Protein AF-K9V0E5-F1 (afdb_monomer_lite)

pLDDT: mean 83.36, std 14.09, 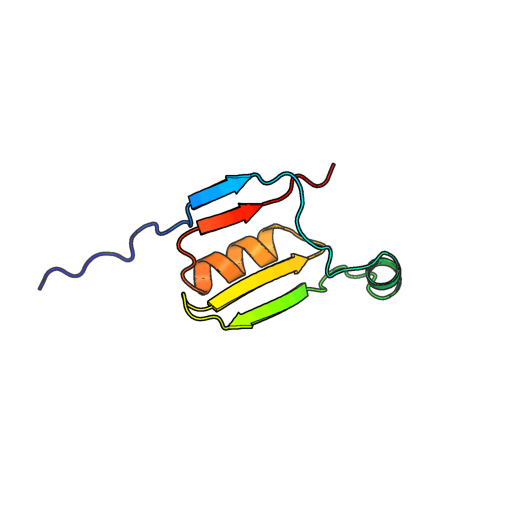range [38.25, 95.12]

Secondary structure (DSSP, 8-state):
---------PPEEEEES-----S-HHHHHH-TT---EEEEEEE-SS-EEEEEEESSHHHHHHHHHHTT-SEEEEE---

Structure (mmCIF, N/CA/C/O backbone):
data_AF-K9V0E5-F1
#
_entry.id   AF-K9V0E5-F1
#
loop_
_atom_site.group_PDB
_atom_site.id
_atom_site.type_symbol
_atom_site.label_atom_id
_atom_site.label_alt_id
_atom_site.label_comp_id
_atom_site.label_asym_id
_atom_site.label_entity_id
_atom_site.label_seq_id
_atom_site.pdbx_PDB_ins_code
_atom_site.Cartn_x
_atom_site.Cartn_y
_atom_site.Cartn_z
_atom_site.occupancy
_atom_site.B_iso_or_equiv
_atom_site.auth_seq_id
_atom_site.auth_comp_id
_atom_site.auth_asym_id
_atom_site.auth_atom_id
_atom_site.pdbx_PDB_model_num
ATOM 1 N N . MET A 1 1 ? -10.051 28.741 21.164 1.00 38.25 1 MET A N 1
ATOM 2 C CA . MET A 1 1 ? -9.862 28.065 19.865 1.00 38.25 1 MET A CA 1
ATOM 3 C C . MET A 1 1 ? -8.587 27.257 19.997 1.00 38.25 1 MET A C 1
ATOM 5 O O . MET A 1 1 ? -7.515 27.836 19.934 1.00 38.25 1 MET A O 1
ATOM 9 N N . ASN A 1 2 ? -8.702 25.973 20.344 1.00 39.34 2 ASN A N 1
ATOM 10 C CA . ASN A 1 2 ? -7.534 25.102 20.446 1.00 39.34 2 ASN A CA 1
ATOM 11 C C . ASN A 1 2 ? -7.232 24.603 19.042 1.00 39.34 2 ASN A C 1
ATOM 13 O O . ASN A 1 2 ? -7.855 23.652 18.574 1.00 39.34 2 ASN A O 1
ATOM 17 N N . ASP A 1 3 ? -6.329 25.314 18.381 1.00 45.84 3 ASP A N 1
ATOM 18 C CA . ASP A 1 3 ? -5.678 24.871 17.161 1.00 45.84 3 ASP A CA 1
ATOM 19 C C . ASP A 1 3 ? -4.841 23.646 17.546 1.00 45.84 3 ASP A C 1
ATOM 21 O O . ASP A 1 3 ? -3.769 23.760 18.147 1.00 45.84 3 ASP A O 1
ATOM 25 N N . LYS A 1 4 ? -5.411 22.448 17.370 1.00 45.88 4 LYS A N 1
ATOM 26 C CA . LYS A 1 4 ? -4.637 21.220 17.510 1.00 45.88 4 LYS A CA 1
ATOM 27 C C . LYS A 1 4 ? -3.610 21.272 16.388 1.00 45.88 4 LYS A C 1
ATOM 29 O O . LYS A 1 4 ? -3.979 21.142 15.226 1.00 45.88 4 LYS A O 1
ATOM 34 N N . SER A 1 5 ? -2.343 21.467 16.754 1.00 50.03 5 SER A N 1
ATOM 35 C CA . SER A 1 5 ? -1.191 21.176 15.901 1.00 50.03 5 SER A CA 1
ATOM 36 C C . SER A 1 5 ? -1.470 19.889 15.119 1.00 50.03 5 SER A C 1
ATOM 38 O O . SER A 1 5 ? -2.055 18.979 15.721 1.00 50.03 5 SER A O 1
ATOM 40 N N . PRO A 1 6 ? -1.118 19.793 13.822 1.00 50.16 6 PRO A N 1
ATOM 41 C CA . PRO A 1 6 ? -1.283 18.549 13.090 1.00 50.16 6 PRO A CA 1
ATOM 42 C C . PRO A 1 6 ? -0.455 17.532 13.859 1.00 50.16 6 PRO A C 1
ATOM 44 O O . PRO A 1 6 ? 0.768 17.629 13.911 1.00 50.16 6 PRO A O 1
ATOM 47 N N . LEU A 1 7 ? -1.148 16.674 14.603 1.00 49.25 7 LEU A N 1
ATOM 48 C CA . LEU A 1 7 ? -0.535 15.627 15.393 1.00 49.25 7 LEU A CA 1
ATOM 49 C C . LEU A 1 7 ? 0.426 14.889 14.466 1.00 49.25 7 LEU A C 1
ATOM 51 O O . LEU A 1 7 ? 0.109 14.715 13.286 1.00 49.25 7 LEU A O 1
ATOM 55 N N . ASP A 1 8 ? 1.567 14.474 15.011 1.00 57.72 8 ASP A N 1
ATOM 56 C CA . ASP A 1 8 ? 2.423 13.404 14.496 1.00 57.72 8 ASP A CA 1
ATOM 57 C C . ASP A 1 8 ? 1.581 12.128 14.276 1.00 57.72 8 ASP A C 1
ATOM 59 O O . ASP A 1 8 ? 1.714 11.126 14.977 1.00 57.72 8 ASP A O 1
ATOM 63 N N . ASN A 1 9 ? 0.643 12.165 13.334 1.00 62.69 9 ASN A N 1
ATOM 64 C CA . ASN A 1 9 ? -0.269 11.092 12.978 1.00 62.69 9 ASN A CA 1
ATOM 65 C C . ASN A 1 9 ? 0.468 10.186 11.999 1.00 62.69 9 ASN A C 1
ATOM 67 O O . ASN A 1 9 ? 0.065 10.001 10.853 1.00 62.69 9 ASN A O 1
ATOM 71 N N . HIS A 1 10 ? 1.599 9.657 12.451 1.00 72.00 10 HIS A N 1
ATOM 72 C CA . HIS A 1 10 ? 2.195 8.522 11.784 1.00 72.00 10 HIS A CA 1
ATOM 73 C C . HIS A 1 10 ? 1.256 7.326 11.992 1.00 72.00 10 HIS A C 1
ATOM 75 O O . HIS A 1 10 ? 0.900 7.038 13.142 1.00 72.00 10 HIS A O 1
ATOM 81 N N . PRO A 1 11 ? 0.830 6.644 10.916 1.00 84.12 11 PRO A N 1
ATOM 82 C CA . PRO A 1 11 ? -0.032 5.479 11.037 1.00 84.12 11 PRO A CA 1
ATOM 83 C C . PRO A 1 11 ? 0.615 4.428 11.934 1.00 84.12 11 PRO A C 1
ATOM 85 O O . PRO A 1 11 ? 1.837 4.220 11.906 1.00 84.12 11 PRO A O 1
ATOM 88 N N . LYS A 1 12 ? -0.207 3.707 12.699 1.00 90.06 12 LYS A N 1
ATOM 89 C CA . LYS A 1 12 ? 0.278 2.519 13.407 1.00 90.06 12 LYS A CA 1
ATOM 90 C C . LYS A 1 12 ? 0.787 1.522 12.378 1.00 90.06 12 LYS A C 1
ATOM 92 O O . LYS A 1 12 ? 0.105 1.229 11.407 1.00 90.06 12 LYS A O 1
ATOM 97 N N . THR A 1 13 ? 1.991 1.005 12.579 1.00 89.44 13 THR A N 1
ATOM 98 C CA . THR A 1 13 ? 2.546 -0.023 11.697 1.00 89.44 13 THR A CA 1
ATOM 99 C C . THR A 1 13 ? 2.276 -1.401 12.278 1.00 89.44 13 THR A C 1
ATOM 101 O O . THR A 1 13 ? 2.600 -1.658 13.440 1.00 89.44 13 THR A O 1
ATOM 104 N N . LYS A 1 14 ? 1.750 -2.301 11.451 1.00 92.00 14 LYS A N 1
ATOM 105 C CA . LYS A 1 14 ? 1.527 -3.706 11.793 1.00 92.00 14 LYS A CA 1
ATOM 106 C C . LYS A 1 14 ? 2.215 -4.593 10.764 1.00 92.00 14 LYS A C 1
ATOM 108 O O . LYS A 1 14 ? 1.996 -4.441 9.569 1.00 92.00 14 LYS A O 1
ATOM 113 N N . PHE A 1 15 ? 3.044 -5.526 11.217 1.00 91.50 15 PHE A N 1
ATOM 114 C CA . PHE A 1 15 ? 3.677 -6.483 10.314 1.00 91.50 15 PHE A CA 1
ATOM 115 C C . PHE A 1 15 ? 2.762 -7.681 10.075 1.00 91.50 15 PHE A C 1
ATOM 117 O O . PHE A 1 15 ? 2.256 -8.278 11.028 1.00 91.50 15 PHE A O 1
ATOM 124 N N . VAL A 1 16 ? 2.568 -8.034 8.809 1.00 92.44 16 VAL A N 1
ATOM 125 C CA . VAL A 1 16 ? 1.750 -9.171 8.382 1.00 92.44 16 VAL A CA 1
ATOM 126 C C . VAL A 1 16 ? 2.592 -10.162 7.591 1.00 92.44 16 VAL A C 1
ATOM 128 O O . VAL A 1 16 ? 3.594 -9.802 6.975 1.00 92.44 16 VAL A O 1
ATOM 131 N N . ALA A 1 17 ? 2.191 -11.431 7.630 1.00 90.06 17 ALA A N 1
ATOM 132 C CA . ALA A 1 17 ? 2.933 -12.505 6.976 1.00 90.06 17 ALA A CA 1
ATOM 133 C C . ALA A 1 17 ? 2.858 -12.436 5.445 1.00 90.06 17 ALA A C 1
ATOM 135 O O . ALA A 1 17 ? 3.760 -12.924 4.774 1.00 90.06 17 ALA A O 1
ATOM 136 N N . HIS A 1 18 ? 1.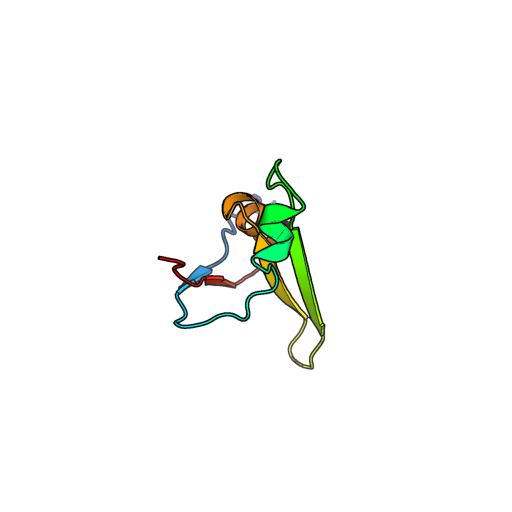776 -11.873 4.905 1.00 89.38 18 HIS A N 1
ATOM 137 C CA . HIS A 1 18 ? 1.520 -11.847 3.474 1.00 89.38 18 HIS A CA 1
ATOM 138 C C . HIS A 1 18 ? 0.643 -10.650 3.100 1.00 89.38 18 HIS A C 1
ATOM 140 O O . HIS A 1 18 ? -0.399 -10.434 3.722 1.00 89.38 18 HIS A O 1
ATOM 146 N N . LEU A 1 19 ? 1.031 -9.938 2.044 1.00 90.25 19 LEU A N 1
ATOM 147 C CA . LEU A 1 19 ? 0.190 -9.005 1.297 1.00 90.25 19 LEU A CA 1
ATOM 148 C C . LEU A 1 19 ? 0.207 -9.422 -0.181 1.00 90.25 19 LEU A C 1
ATOM 150 O O . LEU A 1 19 ? 1.224 -9.940 -0.632 1.00 90.25 19 LEU A O 1
ATOM 154 N N . PRO A 1 20 ? -0.891 -9.236 -0.934 1.00 89.44 20 PRO A N 1
ATOM 155 C CA . PRO A 1 20 ? -0.877 -9.479 -2.372 1.00 89.44 20 PRO A CA 1
ATOM 156 C C . PRO A 1 20 ? 0.134 -8.569 -3.081 1.00 89.44 20 PRO A C 1
ATOM 158 O O . PRO A 1 20 ? 0.073 -7.350 -2.924 1.00 89.44 20 PRO A O 1
ATOM 161 N N . ASP A 1 21 ? 1.009 -9.149 -3.899 1.00 89.69 21 ASP A N 1
ATOM 162 C CA . ASP A 1 21 ? 1.896 -8.377 -4.770 1.00 89.69 21 ASP A CA 1
ATOM 163 C C . ASP A 1 21 ? 1.082 -7.725 -5.898 1.00 89.69 21 ASP A C 1
ATOM 165 O O . ASP A 1 21 ? 0.284 -8.383 -6.580 1.00 89.69 21 ASP A O 1
ATOM 169 N N . LEU A 1 22 ? 1.277 -6.423 -6.117 1.00 91.88 22 LEU A N 1
ATOM 170 C CA . LEU A 1 22 ? 0.668 -5.705 -7.243 1.00 91.88 22 LEU A CA 1
ATOM 171 C C . LEU A 1 22 ? 1.678 -5.467 -8.370 1.00 91.88 22 LEU A C 1
ATOM 173 O O . LEU A 1 22 ? 1.271 -5.316 -9.531 1.00 91.88 22 LEU A O 1
ATOM 177 N N . ILE A 1 23 ? 2.968 -5.391 -8.033 1.00 90.12 23 ILE A N 1
ATOM 178 C CA . ILE A 1 23 ? 4.104 -5.271 -8.945 1.00 90.12 23 ILE A CA 1
ATOM 179 C C . ILE A 1 23 ? 4.668 -6.665 -9.223 1.00 90.12 23 ILE A C 1
ATOM 181 O O . ILE A 1 23 ? 4.931 -7.454 -8.325 1.00 90.12 23 ILE A O 1
ATOM 185 N N . THR A 1 24 ? 4.865 -6.950 -10.504 1.00 89.25 24 THR A N 1
ATOM 186 C CA . THR A 1 24 ? 5.404 -8.224 -11.006 1.00 89.25 24 THR A CA 1
ATOM 187 C C . THR A 1 24 ? 6.876 -8.093 -11.393 1.00 89.25 24 THR A C 1
ATOM 189 O O . THR A 1 24 ? 7.378 -6.980 -11.556 1.00 89.25 24 THR A O 1
ATOM 192 N N . GLU A 1 25 ? 7.582 -9.206 -11.602 1.00 88.31 25 GLU A N 1
ATOM 193 C CA . GLU A 1 25 ? 8.965 -9.181 -12.106 1.00 88.31 25 GLU A CA 1
ATOM 194 C C . GLU A 1 25 ? 9.062 -8.439 -13.453 1.00 88.31 25 GLU A C 1
ATOM 196 O O . GLU A 1 25 ? 9.957 -7.616 -13.668 1.00 88.31 25 GLU A O 1
ATOM 201 N N . GLU A 1 26 ? 8.084 -8.634 -14.336 1.00 89.19 26 GLU A N 1
ATOM 202 C CA . GLU A 1 26 ? 8.007 -7.952 -15.626 1.00 89.19 26 GLU A CA 1
ATOM 203 C C . GLU A 1 26 ? 7.914 -6.428 -15.473 1.00 89.19 26 GLU A C 1
ATOM 205 O O . GLU A 1 26 ? 8.446 -5.677 -16.298 1.00 89.19 26 GLU A O 1
ATOM 210 N N . ASP A 1 27 ? 7.284 -5.945 -14.399 1.00 87.62 27 ASP A N 1
ATOM 211 C CA . ASP A 1 27 ? 7.224 -4.518 -14.103 1.00 87.62 27 ASP A CA 1
ATOM 212 C C . ASP A 1 27 ? 8.603 -3.939 -13.768 1.00 87.62 27 ASP A C 1
ATOM 214 O O . ASP A 1 27 ? 8.881 -2.804 -14.173 1.00 87.62 27 ASP A O 1
ATOM 218 N N . TYR A 1 28 ? 9.468 -4.694 -13.081 1.00 83.50 28 TYR A N 1
ATOM 219 C CA . TYR A 1 28 ? 10.852 -4.287 -12.806 1.00 83.50 28 TYR A CA 1
ATOM 220 C C . TYR A 1 28 ? 11.662 -4.171 -14.095 1.00 83.50 28 TYR A C 1
ATOM 222 O O . TYR A 1 28 ? 12.342 -3.165 -14.309 1.00 83.50 28 TYR A O 1
ATOM 230 N N . LEU A 1 29 ? 11.540 -5.158 -14.984 1.00 88.75 29 LEU A N 1
ATOM 231 C CA . LEU A 1 29 ? 12.257 -5.172 -16.261 1.00 88.75 29 LEU A CA 1
ATOM 232 C C . LEU A 1 29 ? 11.816 -4.029 -17.186 1.00 88.75 29 LEU A C 1
ATOM 234 O O . LEU A 1 29 ? 12.641 -3.430 -17.877 1.00 88.75 29 LEU A O 1
ATOM 238 N N . ALA A 1 30 ? 10.525 -3.692 -17.178 1.00 87.69 30 ALA A N 1
ATOM 239 C CA . ALA A 1 30 ? 9.972 -2.636 -18.021 1.00 87.69 30 ALA A CA 1
ATOM 240 C C . ALA A 1 30 ? 10.259 -1.209 -17.512 1.00 87.69 30 ALA A C 1
ATOM 242 O O . ALA A 1 30 ? 10.095 -0.252 -18.269 1.00 87.69 30 ALA A O 1
ATOM 243 N N . ASN A 1 31 ? 10.662 -1.037 -16.246 1.00 81.88 31 ASN A N 1
ATOM 244 C CA . ASN A 1 31 ? 10.828 0.277 -15.617 1.00 81.88 31 ASN A CA 1
ATOM 245 C C . ASN A 1 31 ? 12.227 0.419 -15.002 1.00 81.88 31 ASN A C 1
ATOM 247 O O . ASN A 1 31 ? 12.365 0.381 -13.779 1.00 81.88 31 ASN A O 1
ATOM 251 N N . PRO A 1 32 ? 13.274 0.655 -15.815 1.00 78.31 32 PRO A N 1
ATOM 252 C CA . PRO A 1 32 ? 14.653 0.713 -15.328 1.00 78.31 32 PRO A CA 1
ATOM 253 C C . PRO A 1 32 ? 14.907 1.848 -14.324 1.00 78.31 32 PRO A C 1
ATOM 255 O O . PRO A 1 32 ? 15.857 1.784 -13.552 1.00 78.31 32 PRO A O 1
ATOM 258 N N . GLN A 1 33 ? 14.061 2.884 -14.294 1.00 83.12 33 GLN A N 1
ATOM 259 C CA . GLN A 1 33 ? 14.130 3.952 -13.289 1.00 83.12 33 GLN A CA 1
ATOM 260 C C . GLN A 1 33 ? 13.463 3.580 -11.955 1.00 83.12 33 GLN A C 1
ATOM 262 O O . GLN A 1 33 ? 13.555 4.359 -11.012 1.00 83.12 33 GLN A O 1
ATOM 267 N N . GLN A 1 34 ? 12.759 2.446 -11.888 1.00 81.56 34 GLN A N 1
ATOM 268 C CA . GLN A 1 34 ? 12.127 1.880 -10.691 1.00 81.56 34 GLN A CA 1
ATOM 269 C C . GLN A 1 34 ? 11.118 2.793 -9.966 1.00 81.56 34 GLN A C 1
ATOM 271 O O . GLN A 1 34 ? 10.795 2.598 -8.803 1.00 81.56 34 GLN A O 1
ATOM 276 N N . LYS A 1 35 ? 10.558 3.800 -10.646 1.00 80.19 35 LYS A N 1
ATOM 277 C CA . LYS A 1 35 ? 9.619 4.772 -10.044 1.00 80.19 35 LYS A CA 1
ATOM 278 C C . LYS A 1 35 ? 8.151 4.331 -10.073 1.00 80.19 35 LYS A C 1
ATOM 280 O O . LYS A 1 35 ? 7.261 5.163 -9.910 1.00 80.19 35 LYS A O 1
ATOM 285 N N . LYS A 1 36 ? 7.874 3.057 -10.353 1.00 86.12 36 LYS A N 1
ATOM 286 C CA . LYS A 1 36 ? 6.503 2.575 -10.524 1.00 86.12 36 LYS A CA 1
ATOM 287 C C . LYS A 1 36 ? 5.850 2.329 -9.166 1.00 86.12 36 LYS A C 1
ATOM 289 O O . LYS A 1 36 ? 6.421 1.654 -8.318 1.00 86.12 36 LYS A O 1
ATOM 294 N N . ILE A 1 37 ? 4.637 2.853 -9.018 1.00 88.56 37 ILE A N 1
ATOM 295 C CA . ILE A 1 37 ? 3.743 2.602 -7.891 1.00 88.56 37 ILE A CA 1
ATOM 296 C C . ILE A 1 37 ? 2.457 2.007 -8.458 1.00 88.56 37 ILE A C 1
ATOM 298 O O . ILE A 1 37 ? 1.938 2.499 -9.466 1.00 88.56 37 ILE A O 1
ATOM 302 N N . ARG A 1 38 ? 1.937 0.961 -7.820 1.00 92.12 38 ARG A N 1
ATOM 303 C CA . ARG A 1 38 ? 0.59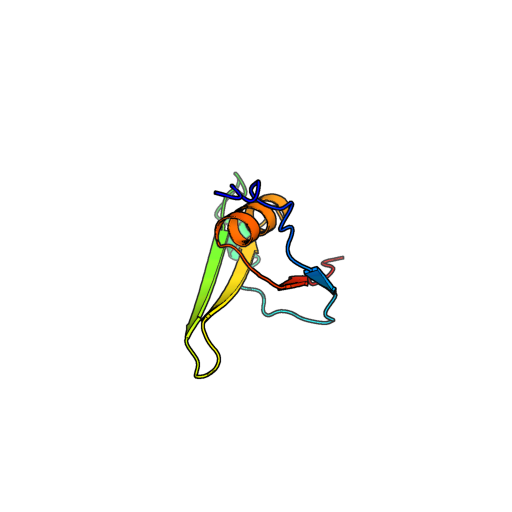8 0.431 -8.082 1.00 92.12 38 ARG A CA 1
ATOM 304 C C . ARG A 1 38 ? -0.223 0.522 -6.806 1.00 92.12 38 ARG A C 1
ATOM 306 O O . ARG A 1 38 ? 0.280 0.276 -5.716 1.00 92.12 38 ARG A O 1
ATOM 313 N N . VAL A 1 39 ? -1.483 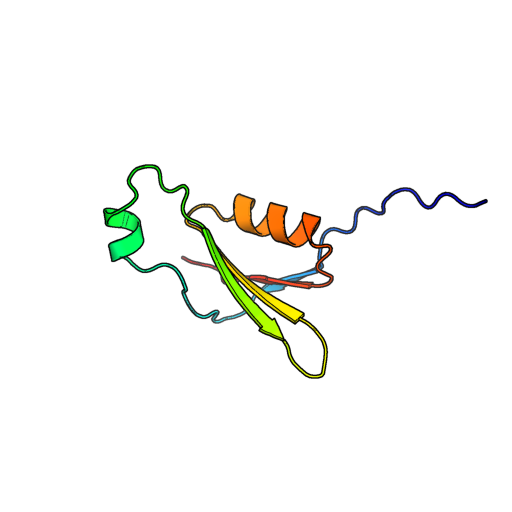0.906 -6.964 1.00 92.69 39 VAL A N 1
ATOM 314 C CA . VAL A 1 39 ? -2.422 1.046 -5.856 1.00 92.69 39 VAL A CA 1
ATOM 315 C C . VAL A 1 39 ? -3.700 0.313 -6.217 1.00 92.69 39 VAL A C 1
ATOM 317 O O . VAL A 1 39 ? -4.249 0.520 -7.301 1.00 92.69 39 VAL A O 1
ATOM 320 N N . GLN A 1 40 ? -4.174 -0.522 -5.303 1.00 94.50 40 GLN A N 1
ATOM 321 C CA . GLN A 1 40 ? -5.507 -1.096 -5.339 1.00 94.50 40 GLN A CA 1
ATOM 322 C C . GLN A 1 40 ? -6.346 -0.422 -4.257 1.00 94.50 40 GLN A C 1
ATOM 324 O O . GLN A 1 40 ? -5.958 -0.388 -3.093 1.00 94.50 40 GLN A O 1
ATOM 329 N N . ILE A 1 41 ? -7.494 0.118 -4.657 1.00 93.88 41 ILE A N 1
ATOM 330 C CA . ILE A 1 41 ? -8.453 0.746 -3.751 1.00 93.88 41 ILE A CA 1
ATOM 331 C C . ILE A 1 41 ? -9.680 -0.153 -3.699 1.00 93.88 41 ILE A C 1
ATOM 333 O O . ILE A 1 41 ? -10.280 -0.438 -4.739 1.00 93.88 41 ILE A O 1
ATOM 337 N N . ASN A 1 42 ? -10.044 -0.593 -2.501 1.00 94.50 42 ASN A N 1
ATOM 338 C CA . ASN A 1 42 ? -11.241 -1.381 -2.255 1.00 94.50 42 ASN A CA 1
ATOM 339 C C . ASN A 1 42 ? -12.187 -0.592 -1.349 1.00 94.50 42 ASN A C 1
ATOM 341 O O . ASN A 1 42 ? -11.778 -0.099 -0.304 1.00 94.50 42 ASN A O 1
ATOM 345 N N . ILE A 1 43 ? -13.449 -0.466 -1.752 1.00 95.12 43 ILE A N 1
ATOM 346 C CA . ILE A 1 43 ? -14.478 0.208 -0.956 1.00 95.12 43 ILE A CA 1
ATOM 347 C C . ILE A 1 43 ? -15.405 -0.869 -0.411 1.00 95.12 43 ILE A C 1
ATOM 349 O O . ILE A 1 43 ? -15.962 -1.658 -1.178 1.00 95.12 43 ILE A O 1
ATOM 353 N N . ASN A 1 44 ? -15.566 -0.902 0.905 1.00 92.69 44 ASN A N 1
ATOM 354 C CA . ASN A 1 44 ? -16.357 -1.901 1.612 1.00 92.69 44 ASN A CA 1
ATOM 355 C C . ASN A 1 44 ? -17.299 -1.219 2.635 1.00 92.69 44 ASN A C 1
ATOM 357 O O . ASN A 1 44 ? -17.417 0.006 2.670 1.00 92.69 44 ASN A O 1
ATOM 361 N N . ASN A 1 45 ? -18.011 -2.005 3.450 1.00 94.88 45 ASN A N 1
ATOM 362 C CA . ASN A 1 45 ? -18.969 -1.471 4.431 1.00 94.88 45 ASN A CA 1
ATOM 363 C C . ASN A 1 45 ? -18.308 -0.793 5.651 1.00 94.88 45 ASN A C 1
ATOM 365 O O . ASN A 1 45 ? -18.992 -0.095 6.395 1.00 94.88 45 ASN A O 1
ATOM 369 N N . GLU A 1 46 ? -17.016 -1.021 5.872 1.00 90.81 46 GLU A N 1
ATOM 370 C CA . GLU A 1 46 ? -16.206 -0.471 6.967 1.00 90.81 46 GLU A CA 1
ATOM 371 C C . GLU A 1 46 ? -15.442 0.790 6.535 1.00 90.81 46 GLU A C 1
ATOM 373 O O . GLU A 1 46 ? -15.090 1.616 7.375 1.00 90.81 46 GLU A O 1
ATOM 378 N N . GLY A 1 47 ? -15.242 0.983 5.227 1.00 91.00 47 GLY A N 1
ATOM 379 C CA . GLY A 1 47 ? -14.601 2.165 4.668 1.00 91.00 47 GLY A CA 1
ATOM 380 C C . GLY A 1 47 ? -13.844 1.883 3.374 1.00 91.00 47 GLY A C 1
ATOM 381 O O . GLY A 1 47 ? -14.368 1.263 2.445 1.00 91.00 47 GLY A O 1
ATOM 382 N N . VAL A 1 48 ? -12.621 2.409 3.297 1.00 91.94 48 VAL A N 1
ATOM 383 C CA . VAL A 1 48 ? -11.740 2.303 2.131 1.00 91.94 48 VAL A CA 1
ATOM 384 C C . VAL A 1 48 ? -10.438 1.633 2.547 1.00 91.94 48 VAL A C 1
ATOM 386 O O . VAL A 1 48 ? -9.703 2.187 3.361 1.00 91.94 48 VAL A O 1
ATOM 389 N N . ASP A 1 49 ? -10.128 0.496 1.929 1.00 91.88 49 ASP A N 1
ATOM 390 C CA . ASP A 1 49 ? -8.822 -0.149 2.039 1.00 91.88 49 ASP A CA 1
ATOM 391 C C . ASP A 1 49 ? -7.953 0.271 0.855 1.00 91.88 49 ASP A C 1
ATOM 393 O O . ASP A 1 49 ? -8.393 0.257 -0.301 1.00 91.88 49 ASP A O 1
ATOM 397 N N . VAL A 1 50 ? -6.695 0.607 1.132 1.00 93.00 50 VAL A N 1
ATOM 398 C CA . VAL A 1 50 ? -5.717 0.951 0.101 1.00 93.00 50 VAL A CA 1
ATOM 399 C C . VAL A 1 50 ? -4.505 0.039 0.241 1.00 93.00 50 VAL A C 1
ATOM 401 O O . VAL A 1 50 ? -3.747 0.144 1.202 1.00 93.00 50 VAL A O 1
ATOM 404 N N . LEU A 1 51 ? -4.298 -0.829 -0.748 1.00 93.25 51 LEU A N 1
ATOM 405 C CA . LEU A 1 51 ? -3.087 -1.634 -0.873 1.00 93.25 51 LEU A CA 1
ATOM 406 C C . LEU A 1 51 ? -2.140 -0.944 -1.854 1.00 93.25 51 LEU A C 1
ATOM 408 O O . LEU A 1 51 ? -2.500 -0.696 -3.005 1.00 93.25 51 LEU A O 1
ATOM 412 N N . GLY A 1 52 ? -0.941 -0.610 -1.387 1.00 92.56 52 GLY A N 1
ATOM 413 C CA . GLY A 1 52 ? 0.089 0.046 -2.183 1.00 92.56 52 GLY A CA 1
ATOM 414 C C . GLY A 1 52 ? 1.313 -0.841 -2.351 1.00 92.56 52 GLY A C 1
ATOM 415 O O . GLY A 1 52 ? 1.795 -1.412 -1.378 1.00 92.56 52 GLY A O 1
ATOM 416 N N . ASP A 1 53 ? 1.836 -0.893 -3.570 1.00 92.00 53 ASP A N 1
ATOM 417 C CA . ASP A 1 53 ? 3.062 -1.608 -3.907 1.00 92.00 53 ASP A CA 1
ATOM 418 C C . ASP A 1 53 ? 3.990 -0.699 -4.723 1.00 92.00 53 ASP A C 1
ATOM 420 O O . ASP A 1 53 ? 3.552 0.068 -5.592 1.00 92.00 53 ASP A O 1
ATOM 424 N N . SER A 1 54 ? 5.275 -0.740 -4.399 1.00 90.62 54 SER A N 1
ATOM 425 C CA . SER A 1 54 ? 6.305 0.126 -4.960 1.00 90.62 54 SER A CA 1
ATOM 426 C C . SER A 1 54 ? 7.666 -0.534 -4.837 1.00 90.62 54 SER A C 1
ATOM 428 O O . SER A 1 54 ? 8.014 -1.090 -3.799 1.00 90.62 54 SER A O 1
ATOM 430 N N . MET A 1 55 ? 8.506 -0.314 -5.845 1.00 88.94 55 MET A N 1
ATOM 431 C CA . MET A 1 55 ? 9.923 -0.693 -5.796 1.00 88.94 55 MET A CA 1
ATOM 432 C C . MET A 1 55 ? 10.705 0.102 -4.733 1.00 88.94 55 MET A C 1
ATOM 434 O O . MET A 1 55 ? 11.815 -0.268 -4.358 1.00 88.94 55 MET A O 1
ATOM 438 N N . TYR A 1 56 ? 10.114 1.188 -4.226 1.00 86.94 56 TYR A N 1
ATOM 439 C CA . TYR A 1 56 ? 10.629 1.992 -3.128 1.00 86.94 56 TYR A CA 1
ATOM 440 C C . TYR A 1 56 ? 9.580 2.140 -2.021 1.00 86.94 56 TYR A C 1
ATOM 442 O O . TYR A 1 56 ? 8.612 2.893 -2.169 1.00 86.94 56 TYR A O 1
ATOM 450 N N . ALA A 1 57 ? 9.808 1.477 -0.884 1.00 82.62 57 ALA A N 1
ATOM 451 C CA . ALA A 1 57 ? 8.883 1.458 0.255 1.00 82.62 57 ALA A CA 1
ATOM 452 C C . ALA A 1 57 ? 8.509 2.862 0.771 1.00 82.62 57 ALA A C 1
ATOM 454 O O . ALA A 1 57 ? 7.339 3.139 1.028 1.00 82.62 57 ALA A O 1
ATOM 455 N N . HIS A 1 58 ? 9.479 3.784 0.835 1.00 85.50 58 HIS A N 1
ATOM 456 C CA . HIS A 1 58 ? 9.263 5.145 1.345 1.00 85.50 58 HIS A CA 1
ATOM 457 C C . HIS A 1 58 ? 8.213 5.946 0.551 1.00 85.50 58 HIS A C 1
ATOM 459 O O . HIS A 1 58 ? 7.602 6.865 1.100 1.00 85.50 58 HIS A O 1
ATOM 465 N N . LEU A 1 59 ? 7.981 5.610 -0.727 1.00 87.12 59 LEU A N 1
ATOM 466 C CA . LEU A 1 59 ? 6.958 6.263 -1.549 1.00 87.12 59 LEU A CA 1
ATOM 467 C C . LEU A 1 59 ? 5.544 5.873 -1.098 1.00 87.12 59 LEU A C 1
ATOM 469 O O . LEU A 1 59 ? 4.679 6.742 -1.003 1.00 87.12 59 LEU A O 1
ATOM 473 N N . ILE A 1 60 ? 5.325 4.594 -0.771 1.00 88.94 60 ILE A N 1
ATOM 474 C CA . ILE A 1 60 ? 4.046 4.109 -0.234 1.00 88.94 60 ILE A CA 1
ATOM 475 C C . ILE A 1 60 ? 3.813 4.670 1.161 1.00 88.94 60 ILE A C 1
ATOM 477 O O . ILE A 1 60 ? 2.740 5.194 1.431 1.00 88.94 60 ILE A O 1
ATOM 481 N N . GLU A 1 61 ? 4.823 4.633 2.030 1.00 85.25 61 GLU A N 1
ATOM 482 C CA . GLU A 1 61 ? 4.711 5.163 3.395 1.00 85.25 61 GLU A CA 1
ATOM 483 C C . GLU A 1 61 ? 4.329 6.650 3.405 1.00 85.25 61 GLU A C 1
ATOM 485 O O . GLU A 1 61 ? 3.435 7.070 4.147 1.00 85.25 61 GLU A O 1
ATOM 490 N N . SER A 1 62 ? 4.965 7.440 2.532 1.00 86.50 62 SER A N 1
ATOM 491 C CA . SER A 1 62 ? 4.665 8.866 2.379 1.00 86.50 62 SER A CA 1
ATOM 492 C C . SER A 1 62 ? 3.242 9.089 1.864 1.00 86.50 62 SER A C 1
ATOM 494 O O . SER A 1 62 ? 2.535 9.949 2.389 1.00 86.50 62 SER A O 1
ATOM 496 N N . LEU A 1 63 ? 2.804 8.297 0.878 1.00 87.88 63 LEU A N 1
ATOM 497 C CA . LEU A 1 63 ? 1.446 8.364 0.337 1.00 87.88 63 LEU A CA 1
ATOM 498 C C . LEU A 1 63 ? 0.397 8.014 1.401 1.00 87.88 63 LEU A C 1
ATOM 500 O O . LEU A 1 63 ? -0.542 8.781 1.593 1.00 87.88 63 LEU A O 1
ATOM 504 N N . MET A 1 64 ? 0.565 6.907 2.128 1.00 89.31 64 MET A N 1
ATOM 505 C CA . MET A 1 64 ? -0.393 6.480 3.158 1.00 89.31 64 MET A CA 1
ATOM 506 C C . MET A 1 64 ? -0.483 7.483 4.311 1.00 89.31 64 MET A C 1
ATOM 508 O O . MET A 1 64 ? -1.573 7.754 4.811 1.00 89.31 64 MET A O 1
ATOM 512 N N . THR A 1 65 ? 0.642 8.101 4.682 1.00 87.75 65 THR A N 1
ATOM 513 C CA . THR A 1 65 ? 0.657 9.182 5.680 1.00 87.75 65 THR A CA 1
ATOM 514 C C . THR A 1 65 ? -0.130 10.400 5.187 1.00 87.75 65 THR A C 1
ATOM 516 O O . THR A 1 65 ? -0.939 10.952 5.927 1.00 87.75 65 THR A O 1
ATOM 519 N N . GLN A 1 66 ? 0.049 10.805 3.923 1.00 89.25 66 GLN A N 1
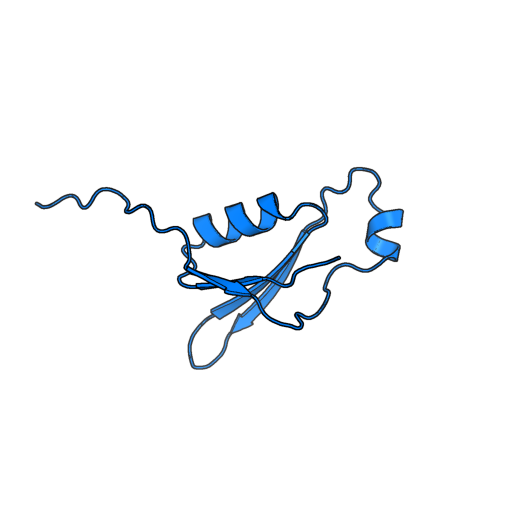ATOM 520 C CA . GLN A 1 66 ? -0.692 11.929 3.330 1.00 89.25 66 GLN A CA 1
ATOM 521 C C . GLN A 1 66 ? -2.193 11.652 3.185 1.00 89.25 66 GLN A C 1
ATOM 523 O O . GLN A 1 66 ? -2.996 12.574 3.310 1.00 89.25 66 GLN A O 1
ATOM 528 N N . LEU A 1 67 ? -2.570 10.395 2.943 1.00 88.25 67 LEU A N 1
ATOM 529 C CA . LEU A 1 67 ? -3.966 9.958 2.907 1.00 88.25 67 LEU A CA 1
ATOM 530 C C . LEU A 1 67 ? -4.606 9.887 4.303 1.00 88.25 67 LEU A C 1
ATOM 532 O O . LEU A 1 67 ? -5.819 9.720 4.398 1.00 88.25 67 LEU A O 1
ATOM 536 N N . GLY A 1 68 ? -3.820 10.044 5.373 1.00 88.25 68 GLY A N 1
ATOM 537 C CA . GLY A 1 68 ? -4.313 10.012 6.746 1.00 88.25 68 GLY A CA 1
ATOM 538 C C . GLY A 1 68 ? -4.684 8.608 7.218 1.00 88.25 68 GLY A C 1
ATOM 539 O O . GLY A 1 68 ? -5.638 8.466 7.978 1.00 88.25 68 GLY A O 1
ATOM 540 N N . ALA A 1 69 ? -3.962 7.579 6.758 1.00 88.69 69 ALA A N 1
ATOM 541 C CA . ALA A 1 69 ? -4.174 6.210 7.216 1.00 88.69 69 ALA A CA 1
ATOM 542 C C . ALA A 1 69 ? -4.035 6.109 8.747 1.00 88.69 69 ALA A C 1
ATO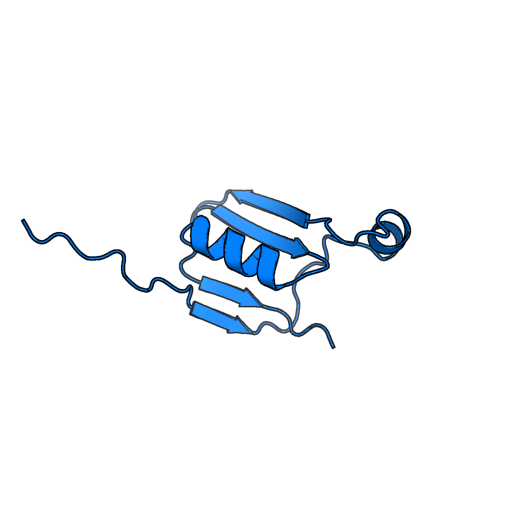M 544 O O . ALA A 1 69 ? -3.116 6.676 9.339 1.00 88.69 69 ALA A O 1
ATOM 545 N N . GLU A 1 70 ? -4.932 5.363 9.391 1.00 88.38 70 GLU A N 1
ATOM 546 C CA . GLU A 1 70 ? -4.865 5.117 10.838 1.00 88.38 70 GLU A CA 1
ATOM 547 C C . GLU A 1 70 ? -3.890 3.975 11.177 1.00 88.38 70 GLU A C 1
ATOM 549 O O . GLU A 1 70 ? -3.121 4.053 12.142 1.00 88.38 70 GLU A O 1
ATOM 554 N N . GLU A 1 71 ? -3.891 2.927 10.352 1.00 89.94 71 GLU A N 1
ATOM 555 C CA . GLU A 1 71 ? -3.017 1.759 10.433 1.00 89.94 71 GLU A CA 1
ATOM 556 C C . GLU A 1 71 ? -2.471 1.429 9.035 1.00 89.94 71 GLU A C 1
ATOM 558 O O . GLU A 1 71 ? -3.166 1.578 8.032 1.00 89.94 71 GLU A O 1
ATOM 563 N N . VAL A 1 72 ? -1.211 0.999 8.968 1.00 90.19 72 VAL A N 1
ATOM 564 C CA . VAL A 1 72 ? -0.545 0.522 7.754 1.00 90.19 72 VAL A CA 1
ATOM 565 C C . VAL A 1 72 ? -0.002 -0.876 8.024 1.00 90.19 72 VAL A C 1
ATOM 567 O O . VAL A 1 72 ? 0.900 -1.071 8.849 1.00 90.19 72 VAL A O 1
ATOM 570 N N . GLU A 1 73 ? -0.544 -1.852 7.301 1.00 91.62 73 GLU A N 1
ATOM 571 C CA . GLU A 1 73 ? -0.008 -3.206 7.271 1.00 91.62 73 GLU A CA 1
ATOM 572 C C . GLU A 1 73 ? 1.219 -3.269 6.355 1.00 91.62 73 GLU A C 1
ATOM 574 O O . GLU A 1 73 ? 1.232 -2.716 5.254 1.00 91.62 73 GLU A O 1
ATOM 579 N N . ARG A 1 74 ? 2.282 -3.928 6.821 1.00 90.06 74 ARG A N 1
ATOM 580 C CA . ARG A 1 74 ? 3.546 -4.079 6.094 1.00 90.06 74 ARG A CA 1
ATOM 581 C C . ARG A 1 74 ? 3.966 -5.536 6.049 1.00 90.06 74 ARG A C 1
ATOM 583 O O . ARG A 1 74 ? 4.030 -6.202 7.080 1.00 90.06 74 ARG A O 1
ATOM 590 N N . MET A 1 75 ? 4.339 -5.999 4.866 1.00 88.62 75 MET A N 1
ATOM 591 C CA . MET A 1 75 ? 5.057 -7.255 4.694 1.00 88.62 75 MET A CA 1
ATOM 592 C C . MET A 1 75 ? 6.565 -6.979 4.718 1.00 88.62 75 MET A C 1
ATOM 594 O O . MET A 1 75 ? 7.028 -5.977 4.171 1.00 88.62 75 MET A O 1
ATOM 598 N N . LEU A 1 76 ? 7.337 -7.845 5.378 1.00 77.81 76 LEU A N 1
ATOM 599 C CA . LEU A 1 76 ? 8.794 -7.840 5.250 1.00 77.81 76 LEU A CA 1
ATOM 600 C C . LEU A 1 76 ? 9.154 -8.616 3.983 1.00 77.81 76 LEU A C 1
ATOM 602 O O . LEU A 1 76 ? 9.113 -9.843 3.980 1.00 77.81 76 LEU A O 1
ATOM 606 N N . CYS A 1 77 ? 9.488 -7.899 2.916 1.00 67.50 77 CYS A N 1
ATOM 607 C CA . CYS A 1 77 ? 10.072 -8.503 1.724 1.00 67.50 77 CYS A CA 1
ATOM 608 C C . CYS A 1 77 ? 11.559 -8.753 2.024 1.00 67.50 77 CYS A C 1
ATOM 610 O O . CYS A 1 77 ? 12.291 -7.802 2.309 1.00 67.50 77 CYS A O 1
ATOM 612 N N . GLY A 1 78 ? 11.951 -10.028 2.086 1.00 53.88 78 GLY A N 1
ATOM 613 C CA . GLY A 1 78 ? 13.326 -10.470 2.350 1.00 53.88 78 GLY A CA 1
ATOM 614 C C . GLY A 1 78 ? 14.240 -10.341 1.143 1.00 53.88 78 GLY A C 1
ATOM 615 O O . GLY A 1 78 ? 13.727 -10.439 0.008 1.00 53.88 78 GLY A O 1
#

Sequence (78 aa):
MNDKSPLDNHPKTKFVAHLPDLITEEDYLANPQQKKIRVQININNEGVDVLGDSMYAHLIESLMTQLGAEEVERMLCG

Foldseek 3Di:
DPPPDPPPLQAAEDEDADDDAPDDPVNCVVCVVQADKDWDWDQDPVGIDIDIDGPDPVVVSVVCVVVSHNYDYDYDDD

Radius of gyration: 14.87 Å; chains: 1; bounding box: 34×41×38 Å